Protein AF-A0A501QGC0-F1 (afdb_monomer_lite)

Structure (mmCIF, N/CA/C/O backbone):
data_AF-A0A501QGC0-F1
#
_entry.id   AF-A0A501QGC0-F1
#
loop_
_atom_site.group_PDB
_atom_site.id
_atom_site.type_symbol
_atom_site.label_atom_id
_atom_site.label_alt_id
_atom_site.label_comp_id
_atom_site.label_asym_id
_atom_site.label_entity_id
_atom_site.label_seq_id
_atom_site.pdbx_PDB_ins_code
_atom_site.Cartn_x
_atom_site.Cartn_y
_atom_site.Cartn_z
_atom_site.occupancy
_atom_site.B_iso_or_equiv
_atom_site.auth_seq_id
_atom_site.auth_comp_id
_atom_site.auth_asym_id
_atom_site.auth_atom_id
_atom_site.pdbx_PDB_model_num
ATOM 1 N N . MET A 1 1 ? 21.227 -12.828 -1.242 1.00 41.81 1 MET A N 1
ATOM 2 C CA . MET A 1 1 ? 20.698 -12.824 -2.624 1.00 41.81 1 MET A CA 1
ATOM 3 C C . MET A 1 1 ? 21.051 -14.169 -3.240 1.00 41.81 1 MET A C 1
ATOM 5 O O . MET A 1 1 ? 22.237 -14.466 -3.325 1.00 41.81 1 MET A O 1
ATOM 9 N N . GLN A 1 2 ? 20.078 -15.034 -3.543 1.00 45.16 2 GLN A N 1
ATOM 10 C CA . GLN A 1 2 ? 20.404 -16.271 -4.263 1.00 45.16 2 GLN A CA 1
ATOM 11 C C . GLN A 1 2 ? 20.780 -15.918 -5.710 1.00 45.16 2 GLN A C 1
ATOM 13 O O . GLN A 1 2 ? 20.139 -15.038 -6.289 1.00 45.16 2 GLN A O 1
ATOM 18 N N . PRO A 1 3 ? 21.817 -16.545 -6.289 1.00 53.41 3 PRO A N 1
ATOM 19 C CA . PRO A 1 3 ? 22.204 -16.273 -7.664 1.00 53.41 3 PRO A CA 1
ATOM 20 C C . PRO A 1 3 ? 21.052 -16.653 -8.600 1.00 53.41 3 PRO A C 1
ATOM 22 O O . PRO A 1 3 ? 20.523 -17.761 -8.538 1.00 53.41 3 PRO A O 1
ATOM 25 N N . THR A 1 4 ? 20.659 -15.724 -9.471 1.00 60.75 4 THR A N 1
ATOM 26 C CA . THR A 1 4 ? 19.736 -15.993 -10.578 1.00 60.75 4 THR A CA 1
ATOM 27 C C . THR A 1 4 ? 20.251 -17.181 -11.384 1.00 60.75 4 THR A C 1
ATOM 29 O O . THR A 1 4 ? 21.400 -17.170 -11.832 1.00 60.75 4 THR A O 1
ATOM 32 N N . ASN A 1 5 ? 19.415 -18.205 -11.571 1.00 68.25 5 ASN A N 1
ATOM 33 C CA . ASN A 1 5 ? 19.764 -19.354 -12.400 1.00 68.25 5 ASN A CA 1
ATOM 34 C C . ASN A 1 5 ? 20.101 -18.867 -13.818 1.00 68.25 5 ASN A C 1
ATOM 36 O O . ASN A 1 5 ? 19.248 -18.316 -14.513 1.00 68.25 5 ASN A O 1
ATOM 40 N N . ARG A 1 6 ? 21.361 -19.036 -14.235 1.00 70.62 6 ARG A N 1
ATOM 41 C CA . ARG A 1 6 ? 21.845 -18.587 -15.544 1.00 70.62 6 ARG A CA 1
ATOM 42 C C . ARG A 1 6 ? 21.147 -19.416 -16.624 1.00 70.62 6 ARG A C 1
ATOM 44 O O . ARG A 1 6 ? 21.376 -20.615 -16.705 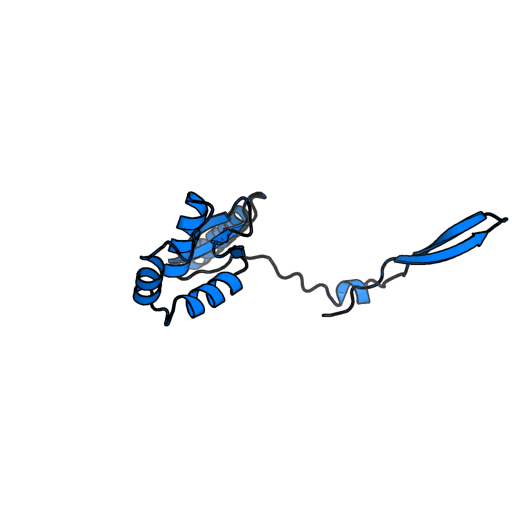1.00 70.62 6 ARG A O 1
ATOM 51 N N . PHE A 1 7 ? 20.275 -18.780 -17.401 1.00 80.12 7 PHE A N 1
ATOM 52 C CA . PHE A 1 7 ? 19.505 -19.417 -18.477 1.00 80.12 7 PHE A CA 1
ATOM 53 C C . PHE A 1 7 ? 20.270 -19.411 -19.809 1.00 80.12 7 PHE A C 1
ATOM 55 O O . PHE A 1 7 ? 20.288 -20.399 -20.544 1.00 80.12 7 PHE A O 1
ATOM 62 N N . LEU A 1 8 ? 20.961 -18.304 -20.085 1.00 86.31 8 LEU A N 1
ATOM 63 C CA . LEU A 1 8 ? 21.742 -18.081 -21.296 1.00 86.31 8 LEU A CA 1
ATOM 64 C C . LEU A 1 8 ? 23.157 -17.626 -20.927 1.00 86.31 8 LEU A C 1
ATOM 66 O O . LEU A 1 8 ? 23.348 -16.794 -20.038 1.00 86.31 8 LEU A O 1
ATOM 70 N N . ASP A 1 9 ? 24.148 -18.176 -21.622 1.00 87.25 9 ASP A N 1
ATOM 71 C CA . ASP A 1 9 ? 25.518 -17.664 -21.646 1.00 87.25 9 ASP A CA 1
ATOM 72 C C . ASP A 1 9 ? 25.877 -17.239 -23.070 1.00 87.25 9 ASP A C 1
ATOM 74 O O . ASP A 1 9 ? 25.509 -17.915 -24.031 1.00 87.25 9 ASP A O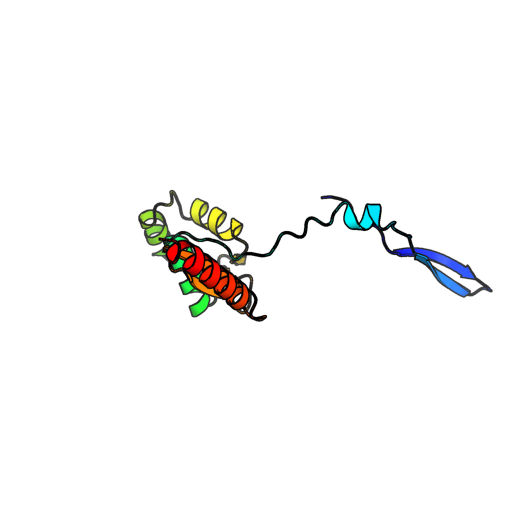 1
ATOM 78 N N . CYS A 1 10 ? 26.615 -16.143 -23.212 1.00 89.88 10 CYS A N 1
ATOM 79 C CA . CYS A 1 10 ? 27.140 -15.698 -24.492 1.00 89.88 10 CYS A CA 1
ATOM 80 C C . CYS A 1 10 ? 28.664 -15.611 -24.430 1.00 89.88 10 CYS A C 1
ATOM 82 O O . CYS A 1 10 ? 29.250 -15.140 -23.455 1.00 89.88 10 CYS A O 1
ATOM 84 N N . ARG A 1 11 ? 29.323 -16.082 -25.488 1.00 91.19 11 ARG A N 1
ATOM 85 C CA . ARG A 1 11 ? 30.773 -15.936 -25.650 1.00 91.19 11 ARG A CA 1
ATOM 86 C C . ARG A 1 11 ? 31.086 -15.482 -27.058 1.00 91.19 11 ARG A C 1
ATOM 88 O O . ARG A 1 11 ? 30.393 -15.860 -28.000 1.00 91.19 11 ARG A O 1
ATOM 95 N N . VAL A 1 12 ? 32.142 -14.692 -27.190 1.00 93.81 12 VAL A N 1
ATOM 96 C CA . VAL A 1 12 ? 32.665 -14.314 -28.501 1.00 93.81 12 VAL A CA 1
ATOM 97 C C . VAL A 1 12 ? 33.155 -15.580 -29.203 1.00 93.81 12 VAL A C 1
ATOM 99 O O . VAL A 1 12 ? 33.910 -16.359 -28.619 1.00 93.81 12 VAL A O 1
ATOM 102 N N . GLN A 1 13 ? 32.716 -15.790 -30.440 1.00 94.50 13 GLN A N 1
ATOM 103 C CA . GLN A 1 13 ? 33.158 -16.892 -31.289 1.00 94.50 13 GLN A CA 1
ATOM 104 C C . GLN A 1 13 ? 33.396 -16.374 -32.705 1.00 94.50 13 GLN A C 1
ATOM 106 O O . GLN A 1 13 ? 32.630 -15.555 -33.205 1.00 94.50 13 GLN A O 1
ATOM 111 N N . THR A 1 14 ? 34.445 -16.873 -33.349 1.00 93.81 14 THR A N 1
ATOM 112 C CA . THR A 1 14 ? 34.660 -16.693 -34.785 1.00 93.81 14 THR A CA 1
ATOM 113 C C . THR A 1 14 ? 34.287 -17.991 -35.497 1.00 93.81 14 THR A C 1
ATOM 115 O O . THR A 1 14 ? 34.741 -19.058 -35.079 1.00 93.81 14 THR A O 1
ATOM 118 N N . LEU A 1 15 ? 33.453 -17.902 -36.531 1.00 87.81 15 LEU A N 1
ATOM 119 C CA . LEU A 1 15 ? 33.069 -19.007 -37.411 1.00 87.81 15 LEU A CA 1
ATOM 120 C C . LEU A 1 15 ? 33.162 -18.502 -38.853 1.00 87.81 15 LEU A C 1
ATOM 122 O O . LEU A 1 15 ? 32.604 -17.451 -39.148 1.00 87.81 15 LEU A O 1
ATOM 126 N N . ASP A 1 16 ? 33.888 -19.215 -39.714 1.00 88.88 16 ASP A N 1
ATOM 127 C CA . ASP A 1 16 ? 34.068 -18.863 -41.133 1.00 88.88 16 ASP A CA 1
ATOM 128 C C . ASP A 1 16 ? 34.492 -17.396 -41.348 1.00 88.88 16 ASP A C 1
ATOM 130 O O . ASP A 1 16 ? 33.874 -16.650 -42.098 1.00 88.88 16 ASP A O 1
ATOM 134 N N . GLU A 1 17 ? 35.524 -16.961 -40.611 1.00 90.69 17 GLU A N 1
ATOM 135 C CA . GLU A 1 17 ? 36.053 -15.579 -40.585 1.00 90.69 17 GLU A CA 1
ATOM 136 C C . GLU A 1 17 ? 35.088 -14.501 -40.047 1.00 90.69 17 GLU A C 1
ATOM 138 O O . GLU A 1 17 ? 35.491 -13.358 -39.816 1.00 90.69 17 GLU A O 1
ATOM 143 N N . LEU A 1 18 ? 33.843 -14.858 -39.727 1.00 86.62 18 LEU A N 1
ATOM 144 C CA . LEU A 1 18 ? 32.860 -13.965 -39.127 1.00 86.62 18 LEU A CA 1
ATOM 145 C C . LEU A 1 18 ? 32.944 -14.023 -37.601 1.00 86.62 18 LEU A C 1
ATOM 147 O O . LEU A 1 18 ? 32.796 -15.075 -36.975 1.00 86.62 18 LEU A O 1
ATOM 151 N N . LYS A 1 19 ? 33.167 -12.865 -36.977 1.00 93.81 19 LYS A N 1
ATOM 152 C CA . LYS A 1 19 ? 33.184 -12.715 -35.518 1.00 93.81 19 LYS A CA 1
ATOM 153 C C . LYS A 1 19 ? 31.775 -12.418 -35.012 1.00 93.81 19 LYS A C 1
ATOM 155 O O . LYS A 1 19 ? 31.168 -11.428 -35.409 1.00 93.81 19 LYS A O 1
ATOM 160 N N . GLY A 1 20 ? 31.277 -13.242 -34.100 1.00 90.50 20 GLY A N 1
ATOM 161 C CA . GLY A 1 20 ? 29.932 -13.119 -33.552 1.00 90.50 20 GLY A CA 1
ATOM 162 C C . GLY A 1 20 ? 29.812 -13.633 -32.122 1.00 90.50 20 GLY A C 1
ATOM 163 O O . GLY A 1 20 ? 30.799 -13.801 -31.399 1.00 90.50 20 GLY A O 1
ATOM 164 N N . TRP A 1 21 ? 28.570 -13.869 -31.709 1.00 93.12 21 TRP A N 1
ATOM 165 C CA . TRP A 1 21 ? 28.225 -14.378 -30.386 1.00 93.12 21 TRP A CA 1
ATOM 166 C C . TRP A 1 21 ? 27.727 -15.813 -30.491 1.00 93.12 21 TRP A C 1
ATOM 168 O O . TRP A 1 21 ? 26.757 -16.094 -31.192 1.00 93.12 21 TRP A O 1
ATOM 178 N N . LYS A 1 22 ? 28.352 -16.719 -29.739 1.00 91.25 22 LYS A N 1
ATOM 179 C CA . LYS A 1 22 ? 27.803 -18.046 -29.481 1.00 91.25 22 LYS A CA 1
ATOM 180 C C . LYS A 1 22 ? 26.897 -17.978 -28.265 1.00 91.25 22 LYS A C 1
ATOM 182 O O . LYS A 1 22 ? 27.379 -17.736 -27.156 1.00 91.25 22 LYS A O 1
ATOM 187 N N . TYR A 1 23 ? 25.615 -18.243 -28.469 1.00 89.75 23 TYR A N 1
ATOM 188 C CA . TYR A 1 23 ? 24.657 -18.421 -27.385 1.00 89.75 23 TYR A CA 1
ATOM 189 C C . TYR A 1 23 ? 24.669 -19.878 -26.926 1.00 89.75 23 TYR A C 1
ATOM 191 O O . TYR A 1 23 ? 24.526 -20.796 -27.732 1.00 89.75 23 TYR A O 1
ATOM 199 N N . ASN A 1 24 ? 24.843 -20.095 -25.627 1.00 87.38 24 ASN A N 1
ATOM 200 C CA . ASN A 1 24 ? 24.739 -21.403 -24.998 1.00 87.38 24 ASN A CA 1
ATOM 201 C C . ASN A 1 24 ? 23.510 -21.400 -24.088 1.00 87.38 24 ASN A C 1
ATOM 203 O O . ASN A 1 24 ? 23.404 -20.575 -23.178 1.00 87.38 24 ASN A O 1
ATOM 207 N N . HIS A 1 25 ? 22.594 -22.332 -24.334 1.00 87.69 25 HIS A N 1
ATOM 208 C CA . HIS A 1 25 ? 21.457 -22.583 -23.458 1.00 87.69 25 HIS A CA 1
ATOM 209 C C . HIS A 1 25 ? 21.891 -23.493 -22.305 1.00 87.69 25 HIS A C 1
ATOM 211 O O . HIS A 1 25 ? 22.461 -24.565 -22.530 1.00 87.69 25 HIS A O 1
ATOM 217 N N . ILE A 1 26 ? 21.620 -23.073 -21.072 1.00 85.38 26 ILE A N 1
ATOM 218 C CA . ILE A 1 26 ? 21.906 -23.870 -19.880 1.00 85.38 26 ILE A CA 1
ATOM 219 C C . ILE A 1 26 ? 20.628 -24.619 -19.511 1.00 85.38 26 ILE A C 1
ATOM 221 O O . ILE A 1 26 ? 19.665 -24.035 -19.020 1.00 85.38 26 ILE A O 1
ATOM 225 N N . VAL A 1 27 ? 20.626 -25.933 -19.745 1.00 83.06 27 VAL A N 1
ATOM 226 C CA . VAL A 1 27 ? 19.487 -26.791 -19.405 1.00 83.06 27 VAL A CA 1
ATOM 227 C C . VAL A 1 27 ? 19.378 -26.913 -17.885 1.00 83.06 27 VAL A C 1
ATOM 229 O O . VAL A 1 27 ? 20.282 -27.418 -17.215 1.00 83.06 27 VAL A O 1
ATOM 232 N N . ILE A 1 28 ? 18.250 -26.469 -17.339 1.00 81.25 28 ILE A N 1
ATOM 233 C CA . ILE A 1 28 ? 17.889 -26.640 -15.931 1.00 81.25 28 ILE A CA 1
ATOM 234 C C . ILE A 1 28 ? 16.895 -27.798 -15.852 1.00 81.25 28 ILE A C 1
ATOM 236 O O . ILE A 1 28 ? 15.932 -27.841 -16.609 1.00 81.25 28 ILE A O 1
ATOM 240 N N . SER A 1 29 ? 17.121 -28.749 -14.945 1.00 82.44 29 SER A N 1
ATOM 241 C CA . SER A 1 29 ? 16.184 -29.855 -14.739 1.00 82.44 29 SER A CA 1
ATOM 242 C C . SER A 1 29 ? 14.914 -29.391 -14.025 1.00 82.44 29 SER A C 1
ATOM 244 O O . SER A 1 29 ? 14.979 -28.522 -13.154 1.00 82.44 29 SER A O 1
ATOM 246 N N . ASP A 1 30 ? 13.780 -30.044 -14.289 1.00 77.50 30 ASP A N 1
ATOM 247 C CA . ASP A 1 30 ? 12.498 -29.766 -13.617 1.00 77.50 30 ASP A CA 1
ATOM 248 C C . ASP A 1 30 ? 12.614 -29.748 -12.089 1.00 77.50 30 ASP A C 1
ATOM 250 O O . ASP A 1 30 ? 12.013 -28.912 -11.417 1.00 77.50 30 ASP A O 1
ATOM 254 N N . LYS A 1 31 ? 13.433 -30.647 -11.527 1.00 77.44 31 LYS A N 1
ATOM 255 C CA . LYS A 1 31 ? 13.700 -30.703 -10.086 1.00 77.44 31 LYS A CA 1
ATOM 256 C C . LYS A 1 31 ? 14.358 -29.415 -9.577 1.00 77.44 31 LYS A C 1
ATOM 258 O O . LYS A 1 31 ? 13.965 -28.927 -8.525 1.00 77.44 31 LYS A O 1
ATOM 263 N N . LYS A 1 32 ? 15.336 -28.859 -10.304 1.00 75.94 32 LYS A N 1
ATOM 264 C CA . LYS A 1 32 ? 15.992 -27.585 -9.951 1.00 75.94 32 LYS A CA 1
ATOM 265 C C . LYS A 1 32 ? 15.092 -26.380 -10.215 1.00 75.94 32 LYS A C 1
ATOM 267 O O . LYS A 1 32 ? 15.143 -25.426 -9.449 1.00 75.94 32 LYS A O 1
ATOM 272 N N . LEU A 1 33 ? 14.267 -26.438 -11.261 1.00 73.62 33 LEU A N 1
ATOM 273 C CA . LEU A 1 33 ? 13.298 -25.391 -11.576 1.00 73.62 33 LEU A CA 1
ATOM 274 C C . LEU A 1 33 ? 12.270 -25.238 -10.443 1.00 73.62 33 LEU A C 1
ATOM 276 O O . LEU A 1 33 ? 12.007 -24.124 -10.005 1.00 73.62 33 LEU A O 1
ATOM 280 N N . LYS A 1 34 ? 11.764 -26.366 -9.927 1.00 73.88 34 LYS A N 1
ATOM 281 C CA . LYS A 1 34 ? 10.780 -26.424 -8.833 1.00 73.88 34 LYS A CA 1
ATOM 282 C C . LYS A 1 34 ? 11.373 -26.185 -7.442 1.00 73.88 34 LYS A C 1
ATOM 284 O O . LYS A 1 34 ? 10.642 -25.797 -6.539 1.00 73.88 34 LYS A O 1
ATOM 289 N N . ALA A 1 35 ? 12.676 -26.413 -7.253 1.00 71.81 35 ALA A N 1
ATOM 290 C CA . ALA A 1 35 ? 13.327 -26.319 -5.942 1.00 71.81 35 ALA A CA 1
ATOM 291 C C . ALA A 1 35 ? 13.298 -24.907 -5.324 1.00 71.81 35 ALA A C 1
ATOM 293 O O . ALA A 1 35 ? 13.442 -24.793 -4.114 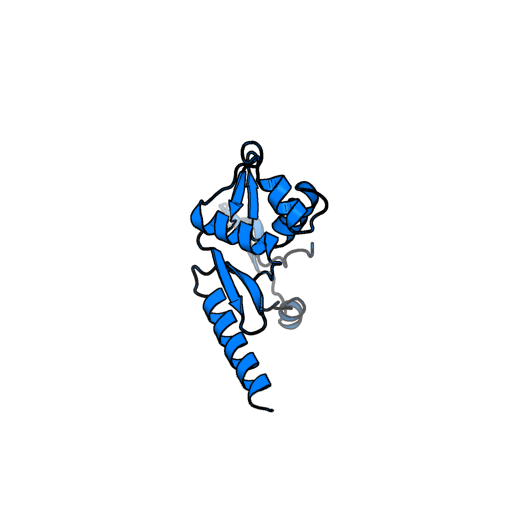1.00 71.81 35 ALA A O 1
ATOM 294 N N . ASN A 1 36 ? 13.088 -23.862 -6.135 1.00 59.19 36 ASN A N 1
ATOM 295 C CA . ASN A 1 36 ? 13.077 -22.460 -5.699 1.00 59.19 36 ASN A CA 1
ATOM 296 C C . ASN A 1 36 ? 11.747 -21.742 -6.003 1.00 59.19 36 ASN A C 1
ATOM 298 O O . ASN A 1 36 ? 11.712 -20.516 -6.078 1.00 59.19 36 ASN A O 1
ATOM 302 N N . THR A 1 37 ? 10.654 -22.479 -6.218 1.00 58.66 37 THR A N 1
ATOM 303 C CA . THR A 1 37 ? 9.343 -21.895 -6.544 1.00 58.66 37 THR A CA 1
ATOM 304 C C . THR A 1 37 ? 8.438 -21.829 -5.317 1.00 58.66 37 THR A C 1
ATOM 306 O O . THR A 1 37 ? 7.306 -22.309 -5.347 1.00 58.66 37 THR A O 1
ATOM 309 N N . GLU A 1 38 ? 8.901 -21.223 -4.223 1.00 59.69 38 GLU A N 1
ATOM 310 C CA . GLU A 1 38 ? 7.945 -20.702 -3.242 1.00 59.69 38 GLU A CA 1
ATOM 311 C C . GLU A 1 38 ? 7.262 -19.492 -3.881 1.00 59.69 38 GLU A C 1
ATOM 313 O O . GLU A 1 38 ? 7.723 -18.354 -3.806 1.00 59.69 38 GLU A O 1
ATOM 318 N N . SER A 1 39 ? 6.183 -19.764 -4.615 1.00 61.78 39 SER A N 1
ATOM 319 C CA . SER A 1 39 ? 5.270 -18.729 -5.074 1.00 61.78 39 SER A CA 1
ATOM 320 C C . SER A 1 39 ? 4.578 -18.173 -3.840 1.00 61.78 39 SER A C 1
ATOM 322 O O . SER A 1 39 ? 3.585 -18.730 -3.377 1.00 61.78 39 SER A O 1
ATOM 324 N N . LEU A 1 40 ? 5.121 -17.094 -3.281 1.00 69.00 40 LEU A N 1
ATOM 325 C CA . LEU A 1 40 ? 4.397 -16.308 -2.296 1.00 69.00 40 LEU A CA 1
ATOM 326 C C . LEU A 1 40 ? 3.174 -15.712 -2.989 1.00 69.00 40 LEU A C 1
ATOM 328 O O . LEU A 1 40 ? 3.293 -14.859 -3.874 1.00 69.00 40 LEU A O 1
ATOM 332 N N . ASP A 1 41 ? 1.997 -16.189 -2.593 1.00 82.00 41 ASP A N 1
ATOM 333 C CA . ASP A 1 41 ? 0.744 -15.576 -2.999 1.00 82.00 41 ASP A CA 1
ATOM 334 C C . ASP A 1 41 ? 0.757 -14.114 -2.564 1.00 82.00 41 ASP A C 1
ATOM 336 O O . ASP A 1 41 ? 0.993 -13.770 -1.404 1.00 82.00 41 ASP A O 1
ATOM 340 N N . TRP A 1 42 ? 0.529 -13.234 -3.529 1.00 91.00 42 TRP A N 1
ATOM 341 C CA . TRP A 1 42 ? 0.502 -11.810 -3.253 1.00 91.00 42 TRP A CA 1
ATOM 342 C C . TRP A 1 42 ? -0.690 -11.439 -2.387 1.00 91.00 42 TRP A C 1
ATOM 344 O O . TRP A 1 42 ? -1.799 -11.956 -2.545 1.00 91.00 42 TRP A O 1
ATOM 354 N N . GLN A 1 43 ? -0.443 -10.468 -1.523 1.00 94.38 43 GLN A N 1
ATOM 355 C CA . GLN A 1 43 ? -1.388 -9.911 -0.578 1.00 94.38 43 GLN A CA 1
ATOM 356 C C . GLN A 1 43 ? -1.087 -8.414 -0.409 1.00 94.38 43 GLN A C 1
ATOM 358 O O . GLN A 1 43 ? 0.071 -8.011 -0.557 1.00 94.38 43 GLN A O 1
ATOM 363 N N . PRO A 1 44 ? -2.111 -7.582 -0.157 1.00 96.44 44 PRO A N 1
ATOM 364 C CA . PRO A 1 44 ? -1.920 -6.162 0.100 1.00 96.44 44 PRO A CA 1
ATOM 365 C C . PRO A 1 44 ? -1.207 -5.937 1.434 1.00 96.44 44 PRO A C 1
ATOM 367 O O . PRO A 1 44 ? -1.185 -6.814 2.300 1.00 96.44 44 PRO A O 1
ATOM 370 N N . ALA A 1 45 ? -0.674 -4.733 1.625 1.00 96.94 45 ALA A N 1
ATOM 371 C CA . ALA A 1 45 ? -0.155 -4.343 2.925 1.00 96.94 45 ALA A CA 1
ATOM 372 C C . ALA A 1 45 ? -1.319 -4.180 3.911 1.00 96.94 45 ALA A C 1
ATOM 374 O O . ALA A 1 45 ? -2.334 -3.552 3.592 1.00 96.94 45 ALA A O 1
ATOM 375 N N . ILE A 1 46 ? -1.159 -4.743 5.108 1.00 97.25 46 ILE A N 1
ATOM 376 C CA . ILE A 1 46 ? -2.048 -4.495 6.243 1.00 97.25 46 ILE A CA 1
ATOM 377 C C . ILE A 1 46 ? -1.493 -3.288 6.985 1.00 97.25 46 ILE A C 1
ATOM 379 O O . ILE A 1 46 ? -0.313 -3.265 7.329 1.00 97.25 46 ILE A O 1
ATOM 383 N N . LEU A 1 47 ? -2.347 -2.299 7.210 1.00 98.00 47 LEU A N 1
ATOM 384 C CA . LEU A 1 47 ? -1.977 -1.023 7.799 1.00 98.00 47 LEU A CA 1
ATOM 385 C C . LEU A 1 47 ? -2.636 -0.859 9.164 1.00 98.00 47 LEU A C 1
ATOM 387 O O . LEU A 1 47 ? -3.715 -1.400 9.422 1.00 98.00 47 LEU A O 1
ATOM 391 N N . ASP A 1 48 ? -2.017 -0.063 10.026 1.00 97.38 48 ASP A N 1
ATOM 392 C CA . ASP A 1 48 ? -2.755 0.537 11.133 1.00 97.38 48 ASP A CA 1
ATOM 393 C C . ASP A 1 48 ? -3.553 1.768 10.667 1.00 97.38 48 ASP A C 1
ATOM 395 O O . ASP A 1 48 ? -3.515 2.183 9.505 1.00 97.38 48 ASP A O 1
ATOM 399 N N . LYS A 1 49 ? -4.307 2.361 11.594 1.00 97.06 49 LYS A N 1
ATOM 400 C CA . LYS A 1 49 ? -5.180 3.503 11.315 1.00 97.06 49 LYS A CA 1
ATOM 401 C C . LYS A 1 49 ? -4.406 4.749 10.858 1.00 97.06 49 LYS A C 1
ATOM 403 O O . LYS A 1 49 ? -4.878 5.456 9.967 1.00 97.06 49 LYS A O 1
ATOM 408 N N . THR A 1 50 ? -3.248 5.015 11.457 1.00 97.12 50 THR A N 1
ATOM 409 C CA . THR A 1 50 ? -2.412 6.192 11.178 1.00 97.12 50 THR A CA 1
ATOM 410 C C . THR A 1 50 ? -1.779 6.062 9.796 1.00 97.12 50 THR A C 1
ATOM 412 O O . THR A 1 50 ? -1.902 6.963 8.967 1.00 97.12 50 THR A O 1
ATOM 415 N N . GLN A 1 51 ? -1.202 4.897 9.496 1.00 97.69 51 GLN A N 1
ATOM 416 C CA . GLN A 1 51 ? -0.678 4.564 8.172 1.00 97.69 51 GLN A CA 1
ATOM 417 C C . GLN A 1 51 ? -1.774 4.635 7.109 1.00 97.69 51 GLN A C 1
ATOM 419 O O . GLN A 1 51 ? -1.589 5.278 6.078 1.00 97.69 51 GLN A O 1
ATOM 424 N N . PHE A 1 52 ? -2.937 4.029 7.366 1.00 98.12 52 PHE A N 1
ATOM 425 C CA . PHE A 1 52 ? -4.059 4.041 6.429 1.00 98.12 52 PHE A CA 1
ATOM 426 C C . PHE A 1 52 ? -4.509 5.464 6.091 1.00 98.12 52 PHE A C 1
ATOM 428 O O . PHE A 1 52 ? -4.703 5.776 4.917 1.00 98.12 52 PHE A O 1
ATOM 435 N N . ALA A 1 53 ? -4.624 6.343 7.090 1.00 96.88 53 ALA A N 1
ATOM 436 C CA . ALA A 1 53 ? -4.990 7.741 6.875 1.00 96.88 53 ALA A CA 1
ATOM 437 C C . ALA A 1 53 ? -3.974 8.481 5.987 1.00 96.88 53 ALA A C 1
ATOM 439 O O . ALA A 1 53 ? -4.373 9.193 5.063 1.00 96.88 53 ALA A O 1
ATOM 440 N N . ILE A 1 54 ? -2.672 8.272 6.212 1.00 96.69 54 ILE A N 1
ATOM 441 C CA . ILE A 1 54 ? -1.618 8.874 5.384 1.00 96.69 54 ILE A CA 1
ATOM 442 C C . ILE A 1 54 ? -1.638 8.320 3.955 1.00 96.69 54 ILE A C 1
ATOM 444 O O . ILE A 1 54 ? -1.555 9.099 3.007 1.00 96.69 54 ILE A O 1
ATOM 448 N N . ILE A 1 55 ? -1.823 7.009 3.764 1.00 97.50 55 ILE A N 1
ATOM 449 C CA . ILE A 1 55 ? -1.916 6.428 2.414 1.00 97.50 55 ILE A CA 1
ATOM 450 C C . ILE A 1 55 ? -3.161 6.936 1.682 1.00 97.50 55 ILE A C 1
ATOM 452 O O . ILE A 1 55 ? -3.056 7.295 0.511 1.00 97.50 55 ILE A O 1
ATOM 456 N N . VAL A 1 56 ? -4.319 7.034 2.348 1.00 96.56 56 VAL A N 1
ATOM 457 C CA . VAL A 1 56 ? -5.515 7.669 1.761 1.00 96.56 56 VAL A CA 1
ATOM 458 C C . VAL A 1 56 ? -5.185 9.094 1.323 1.00 96.56 56 VAL A C 1
ATOM 460 O O . VAL A 1 56 ? -5.507 9.480 0.200 1.00 96.56 56 VAL A O 1
ATOM 463 N N . LYS A 1 57 ? -4.470 9.852 2.162 1.00 95.06 57 LYS A N 1
ATOM 464 C CA . LYS A 1 57 ? -4.089 11.222 1.830 1.00 95.06 57 LYS A CA 1
ATOM 465 C C . LYS A 1 57 ? -3.170 11.307 0.614 1.00 95.06 57 LYS A C 1
ATOM 467 O O . LYS A 1 57 ? -3.349 12.190 -0.223 1.00 95.06 57 LYS A O 1
ATOM 472 N N . LEU A 1 58 ? -2.223 10.383 0.501 1.00 95.50 58 LEU A N 1
ATOM 473 C CA . LEU A 1 58 ? -1.337 10.269 -0.654 1.00 95.50 58 LEU A CA 1
ATOM 474 C C . LEU A 1 58 ? -2.084 9.832 -1.918 1.00 95.50 58 LEU A C 1
ATOM 476 O O . LEU A 1 58 ? -1.777 10.333 -2.991 1.00 95.50 58 LEU A O 1
ATOM 480 N N . CYS A 1 59 ? -3.097 8.970 -1.809 1.00 94.62 59 CYS A N 1
ATOM 481 C CA . CYS A 1 59 ? -3.936 8.604 -2.955 1.00 94.62 59 CYS A CA 1
ATOM 482 C C . CYS A 1 59 ? -4.703 9.814 -3.518 1.00 94.62 59 CYS A C 1
ATOM 484 O O . CYS A 1 59 ? -4.958 9.869 -4.716 1.00 94.62 59 CYS A O 1
ATOM 486 N N . GLU A 1 60 ? -5.064 10.784 -2.669 1.00 92.25 60 GLU A N 1
ATOM 487 C CA . GLU A 1 60 ? -5.737 12.022 -3.086 1.00 92.25 60 GLU A CA 1
ATOM 488 C C . GLU A 1 60 ? -4.770 13.084 -3.625 1.00 92.25 60 GLU A C 1
ATOM 490 O O . GLU A 1 60 ? -5.061 13.735 -4.626 1.00 92.25 60 GLU A O 1
ATOM 495 N N . LYS A 1 61 ? -3.653 13.317 -2.921 1.00 88.69 61 LYS A N 1
ATOM 496 C CA . LYS A 1 61 ? -2.734 14.438 -3.187 1.00 88.69 61 LYS A CA 1
ATOM 497 C C . LYS A 1 61 ? -1.523 14.071 -4.048 1.00 88.69 61 LYS A C 1
ATOM 499 O O . LYS A 1 61 ? -0.845 14.970 -4.533 1.00 88.69 61 LYS A O 1
ATOM 504 N N . GLY A 1 62 ? -1.216 12.786 -4.197 1.00 87.69 62 GLY A N 1
ATOM 505 C CA . GLY A 1 62 ? -0.018 12.267 -4.864 1.00 87.69 62 GLY A CA 1
ATOM 506 C C . GLY A 1 62 ? 1.242 12.296 -3.992 1.00 87.69 62 GLY A C 1
ATOM 507 O O . GLY A 1 62 ? 2.004 11.330 -3.987 1.00 87.69 62 GLY A O 1
ATOM 508 N N . GLU A 1 63 ? 1.447 13.367 -3.222 1.00 93.12 63 GLU A N 1
ATOM 509 C CA . GLU A 1 63 ? 2.643 13.549 -2.395 1.00 93.12 63 GLU A CA 1
ATOM 510 C C . GLU A 1 63 ? 2.380 14.344 -1.107 1.00 93.12 63 GLU A C 1
ATOM 512 O O . GLU A 1 63 ? 1.430 15.127 -1.007 1.00 93.12 63 GLU A O 1
ATOM 517 N N . ILE A 1 64 ? 3.244 14.141 -0.111 1.00 94.00 64 ILE A N 1
ATOM 518 C CA . ILE A 1 64 ? 3.302 14.925 1.130 1.00 94.00 64 ILE A CA 1
ATOM 519 C C . ILE A 1 64 ? 4.736 15.420 1.303 1.00 94.00 64 ILE A C 1
ATOM 521 O O . ILE A 1 64 ? 5.672 14.625 1.307 1.00 94.00 64 ILE A O 1
ATOM 525 N N . ASN A 1 65 ? 4.922 16.730 1.451 1.00 93.19 65 ASN A N 1
ATOM 526 C CA . ASN A 1 65 ? 6.233 17.312 1.716 1.00 93.19 65 ASN A CA 1
ATOM 527 C C . ASN A 1 65 ? 6.520 17.271 3.228 1.00 93.19 65 ASN A C 1
ATOM 529 O O . ASN A 1 65 ? 5.780 17.852 4.020 1.00 93.19 65 ASN A O 1
ATOM 533 N N . LEU A 1 66 ? 7.601 16.589 3.606 1.00 90.88 66 LEU A N 1
ATOM 534 C CA . LEU A 1 66 ? 7.958 16.307 4.999 1.00 90.88 66 LEU A CA 1
ATOM 535 C C . LEU A 1 66 ? 8.519 17.524 5.753 1.00 90.88 66 LEU A C 1
ATOM 537 O O . LEU A 1 66 ? 8.538 17.517 6.976 1.00 90.88 66 LEU A O 1
ATOM 541 N N . GLU A 1 67 ? 8.975 18.559 5.046 1.00 89.06 67 GLU A N 1
ATOM 542 C CA . GLU A 1 67 ? 9.536 19.779 5.644 1.00 89.06 67 GLU A CA 1
ATOM 543 C C . GLU A 1 67 ? 8.453 20.832 5.920 1.00 89.06 67 GLU A C 1
ATOM 545 O O . GLU A 1 67 ? 8.481 21.547 6.922 1.00 89.06 67 GLU A O 1
ATOM 550 N N . THR A 1 68 ? 7.479 20.938 5.017 1.00 88.81 68 THR A N 1
ATOM 551 C CA . THR A 1 68 ? 6.452 21.991 5.060 1.00 88.81 68 THR A CA 1
ATOM 552 C C . THR A 1 68 ? 5.182 21.578 5.801 1.00 88.81 68 THR A C 1
ATOM 554 O O . THR A 1 68 ? 4.447 22.454 6.269 1.00 88.81 68 THR A O 1
ATOM 557 N N . ASP A 1 69 ? 4.909 20.276 5.946 1.00 87.50 69 ASP A N 1
ATOM 558 C CA . ASP A 1 69 ? 3.725 19.791 6.659 1.00 87.50 69 ASP A CA 1
ATOM 559 C C . ASP A 1 69 ? 3.939 19.785 8.180 1.00 87.50 69 ASP A C 1
ATOM 561 O O . ASP A 1 69 ? 4.313 18.789 8.799 1.00 87.50 69 ASP A O 1
ATOM 565 N N . LYS A 1 70 ? 3.651 20.934 8.795 1.00 84.88 70 LYS A N 1
ATOM 566 C CA . LYS A 1 70 ? 3.812 21.166 10.239 1.00 84.88 70 LYS A CA 1
ATOM 567 C C . LYS A 1 70 ? 2.897 20.313 11.123 1.00 84.88 70 LYS A C 1
ATOM 569 O O . LYS A 1 70 ? 3.132 20.240 12.325 1.00 84.88 70 LYS A O 1
ATOM 574 N N . ASN A 1 71 ? 1.847 19.709 10.564 1.00 90.56 71 ASN A N 1
ATOM 575 C CA . ASN A 1 71 ? 0.883 18.921 11.336 1.00 90.56 71 ASN A CA 1
ATOM 576 C C . ASN A 1 71 ? 1.180 17.419 11.288 1.00 90.56 71 ASN A C 1
ATOM 578 O O . ASN A 1 71 ? 0.614 16.669 12.083 1.00 90.56 71 ASN A O 1
ATOM 582 N N . LEU A 1 72 ? 2.054 16.979 10.379 1.00 92.25 72 LEU A N 1
ATOM 583 C CA . LEU A 1 72 ? 2.342 15.565 10.162 1.00 92.25 72 LEU A CA 1
ATOM 584 C C . LEU A 1 72 ? 2.926 14.895 11.410 1.00 92.25 72 LEU A C 1
ATOM 586 O O . LEU A 1 72 ? 2.464 13.828 11.803 1.00 92.25 72 LEU A O 1
ATOM 590 N N . GLU A 1 73 ? 3.902 15.530 12.058 1.00 93.06 73 GLU A N 1
ATOM 591 C CA . GLU A 1 73 ? 4.542 14.977 13.255 1.00 93.06 73 GLU A CA 1
ATOM 592 C C . GLU A 1 73 ? 3.558 14.840 14.428 1.00 93.06 73 GLU A C 1
ATOM 594 O O . GLU A 1 73 ? 3.503 13.791 15.073 1.00 93.06 73 GLU A O 1
ATOM 599 N N . ASN A 1 74 ? 2.705 15.846 14.647 1.00 93.88 74 ASN A N 1
ATOM 600 C CA . ASN A 1 74 ? 1.661 15.790 15.674 1.00 93.88 74 ASN A CA 1
ATOM 601 C C . ASN A 1 74 ? 0.645 14.679 15.375 1.00 93.88 74 ASN A C 1
ATOM 603 O O . ASN A 1 74 ? 0.337 13.872 16.245 1.00 93.88 74 ASN A O 1
ATOM 607 N N . PHE A 1 75 ? 0.181 14.569 14.127 1.00 95.12 75 PHE A N 1
ATOM 608 C CA . PHE A 1 75 ? -0.753 13.514 13.724 1.00 95.12 75 PHE A CA 1
ATOM 609 C C . PHE A 1 75 ? -0.175 12.108 13.946 1.00 95.12 75 PHE A C 1
ATOM 611 O O . PHE A 1 75 ? -0.865 11.202 14.414 1.00 95.12 75 PHE A O 1
ATOM 618 N N . VAL A 1 76 ? 1.103 11.921 13.614 1.00 95.00 76 VAL A N 1
ATOM 619 C CA . VAL A 1 76 ? 1.804 10.642 13.763 1.00 95.00 76 VAL A CA 1
ATOM 620 C C . VAL A 1 76 ? 1.974 10.268 15.237 1.00 95.00 76 VAL A C 1
ATOM 622 O O . VAL A 1 76 ? 1.710 9.124 15.618 1.00 95.00 76 VAL A O 1
ATOM 625 N N . THR A 1 77 ? 2.371 11.228 16.071 1.00 94.00 77 THR A N 1
ATOM 626 C CA . THR A 1 77 ? 2.576 11.015 17.512 1.00 94.00 77 THR A CA 1
ATOM 627 C C . THR A 1 77 ? 1.260 10.778 18.259 1.00 94.00 77 THR A C 1
ATOM 629 O O . THR A 1 77 ? 1.170 9.828 19.037 1.00 94.00 77 THR A O 1
ATOM 632 N N . GLU A 1 78 ? 0.195 11.527 17.951 1.00 94.94 78 GLU A N 1
ATOM 633 C CA . GLU A 1 78 ? -1.176 11.245 18.425 1.00 94.94 78 GLU A CA 1
ATOM 634 C C . GLU A 1 78 ? -1.679 9.869 17.957 1.00 94.94 78 GLU A C 1
ATOM 636 O O . GLU A 1 78 ? -2.441 9.195 18.652 1.00 94.94 78 GLU A O 1
ATOM 641 N N . GLY A 1 79 ? -1.213 9.432 16.786 1.00 91.50 79 GLY A N 1
ATOM 642 C CA . GLY A 1 79 ? -1.458 8.117 16.206 1.00 91.50 79 GLY A CA 1
ATOM 643 C C . GLY A 1 79 ? -0.695 6.961 16.865 1.00 91.50 79 GLY A C 1
ATOM 644 O O . GLY A 1 79 ? -0.833 5.829 16.398 1.00 91.50 79 GLY A O 1
ATOM 645 N N . GLY A 1 80 ? 0.092 7.218 17.918 1.00 93.88 80 GLY A N 1
ATOM 646 C CA . GLY A 1 80 ? 0.768 6.199 18.730 1.00 93.88 80 GLY A CA 1
ATOM 647 C C . GLY A 1 80 ? 2.213 5.883 18.331 1.00 93.88 80 GLY A C 1
ATOM 648 O O . GLY A 1 80 ? 2.787 4.925 18.851 1.00 93.88 80 GLY A O 1
ATOM 649 N N . TYR A 1 81 ? 2.811 6.659 17.428 1.00 95.44 81 TYR A N 1
ATOM 650 C CA . TYR A 1 81 ? 4.211 6.503 17.026 1.00 95.44 81 TYR A CA 1
ATOM 651 C C . TYR A 1 81 ? 5.143 7.346 17.898 1.00 95.44 81 TYR A C 1
ATOM 653 O O . TYR A 1 81 ? 4.778 8.422 18.366 1.00 95.44 81 TYR A O 1
ATOM 661 N N . THR A 1 82 ? 6.376 6.877 18.101 1.00 94.06 82 THR A N 1
ATOM 662 C CA . THR A 1 82 ? 7.358 7.586 18.942 1.00 94.06 82 THR A CA 1
ATOM 663 C C . THR A 1 82 ? 7.902 8.846 18.270 1.00 94.06 82 THR A C 1
ATOM 665 O O . THR A 1 82 ? 8.230 9.814 18.950 1.00 94.06 82 THR A O 1
ATOM 668 N N . SER A 1 83 ? 8.018 8.838 16.943 1.00 94.06 83 SER A N 1
ATOM 669 C CA . SER A 1 83 ? 8.495 9.973 16.155 1.00 94.06 83 SER A CA 1
ATOM 670 C C . SER A 1 83 ? 8.054 9.847 14.697 1.00 94.06 83 SER A C 1
ATOM 672 O O . SER A 1 83 ? 7.659 8.769 14.241 1.00 94.06 83 SER A O 1
ATOM 674 N N . LEU A 1 84 ? 8.181 10.941 13.940 1.00 93.44 84 LEU A N 1
ATOM 675 C CA . LEU A 1 84 ? 7.966 10.922 12.492 1.00 93.44 84 LEU A CA 1
ATOM 676 C C . LEU A 1 84 ? 8.924 9.954 11.774 1.00 93.44 84 LEU A C 1
ATOM 678 O O . LEU A 1 84 ? 8.536 9.311 10.801 1.00 93.44 84 LEU A O 1
ATOM 682 N N . VAL A 1 85 ? 10.154 9.813 12.273 1.00 93.69 85 VAL A N 1
ATOM 683 C CA . VAL A 1 85 ? 11.163 8.910 11.698 1.00 93.69 85 VAL A CA 1
ATOM 684 C C . VAL A 1 85 ? 10.742 7.445 11.846 1.00 93.69 85 VAL A C 1
ATOM 686 O O . VAL A 1 85 ? 10.718 6.730 10.848 1.00 93.69 85 VAL A O 1
ATOM 689 N N . ASP A 1 86 ? 10.319 7.019 13.044 1.00 95.00 86 ASP A N 1
ATOM 690 C CA . ASP A 1 86 ? 9.822 5.648 13.288 1.00 95.00 86 ASP A CA 1
ATOM 691 C C . ASP A 1 86 ? 8.606 5.324 12.402 1.00 95.00 86 ASP A C 1
ATOM 693 O O . ASP A 1 86 ? 8.491 4.233 11.836 1.00 95.00 86 ASP A O 1
ATOM 697 N N . PHE A 1 87 ? 7.715 6.300 12.221 1.00 96.38 87 PHE A N 1
ATOM 698 C CA . PHE A 1 87 ? 6.575 6.164 11.319 1.00 96.38 87 PHE A CA 1
ATOM 699 C C . PHE A 1 87 ? 6.991 5.983 9.863 1.00 96.38 87 PHE A C 1
ATOM 701 O O . PHE A 1 87 ? 6.498 5.075 9.195 1.00 96.38 87 PHE A O 1
ATOM 708 N N . ILE A 1 88 ? 7.903 6.822 9.372 1.00 95.25 88 ILE A N 1
ATOM 709 C CA . ILE A 1 88 ? 8.408 6.756 7.999 1.00 95.25 88 ILE A CA 1
ATOM 710 C C . ILE A 1 88 ? 9.076 5.408 7.725 1.00 95.25 88 ILE A C 1
ATOM 712 O O . ILE A 1 88 ? 8.826 4.811 6.674 1.00 95.25 88 ILE A O 1
ATOM 716 N N . GLU A 1 89 ? 9.895 4.911 8.652 1.00 95.50 89 GLU A N 1
ATOM 717 C CA . GLU A 1 89 ? 10.561 3.614 8.510 1.00 95.50 89 GLU A CA 1
ATOM 718 C C . GLU A 1 89 ? 9.538 2.481 8.374 1.00 95.50 89 GLU A C 1
ATOM 720 O O . GLU A 1 89 ? 9.597 1.693 7.425 1.00 95.50 89 GLU A O 1
ATOM 725 N N . LYS A 1 90 ? 8.535 2.447 9.259 1.00 96.12 90 LYS A N 1
ATOM 726 C CA . LYS A 1 90 ? 7.460 1.444 9.2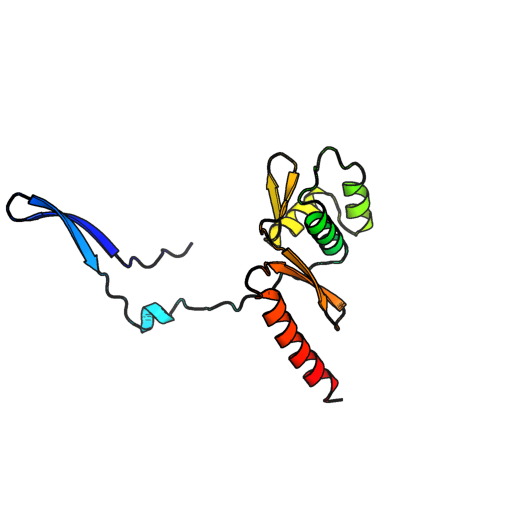18 1.00 96.12 90 LYS A CA 1
ATOM 727 C C . LYS A 1 90 ? 6.582 1.578 7.979 1.00 96.12 90 LYS A C 1
ATOM 729 O O . LYS A 1 90 ? 6.214 0.564 7.389 1.00 96.12 90 LYS A O 1
ATOM 734 N N . LEU A 1 91 ? 6.263 2.802 7.559 1.00 96.31 91 LEU A N 1
ATOM 735 C CA . LEU A 1 91 ? 5.455 3.043 6.366 1.00 96.31 91 LEU A CA 1
ATOM 736 C C . LEU A 1 91 ? 6.209 2.617 5.101 1.00 96.31 91 LEU A C 1
ATOM 738 O O . LEU A 1 91 ? 5.632 1.956 4.242 1.00 96.31 91 LEU A O 1
ATOM 742 N N . THR A 1 92 ? 7.504 2.910 5.006 1.00 95.56 92 THR A N 1
ATOM 743 C CA . THR A 1 92 ? 8.347 2.493 3.873 1.00 95.56 92 THR A CA 1
ATOM 744 C C . THR A 1 92 ? 8.515 0.973 3.835 1.00 95.56 92 THR A C 1
ATOM 746 O O . THR A 1 92 ? 8.473 0.375 2.760 1.00 95.56 92 THR A O 1
ATOM 749 N N . ALA A 1 93 ? 8.598 0.316 4.998 1.00 95.38 93 ALA A N 1
ATOM 750 C CA . ALA A 1 93 ? 8.657 -1.143 5.095 1.00 95.38 93 ALA A CA 1
ATOM 751 C C . ALA A 1 93 ? 7.409 -1.854 4.528 1.00 95.38 93 ALA A C 1
ATOM 753 O O . ALA A 1 93 ? 7.490 -3.029 4.172 1.00 95.38 93 ALA A O 1
ATOM 754 N N . THR A 1 94 ? 6.272 -1.157 4.381 1.00 94.31 94 THR A N 1
ATOM 755 C CA . THR A 1 94 ? 5.080 -1.707 3.703 1.00 94.31 94 THR A CA 1
ATOM 756 C C . THR A 1 94 ? 5.270 -1.882 2.193 1.00 94.31 94 THR A C 1
ATOM 758 O O . THR A 1 94 ? 4.491 -2.592 1.557 1.00 94.31 94 THR A O 1
ATOM 761 N N . GLY A 1 95 ? 6.272 -1.221 1.601 1.00 94.31 95 GLY A N 1
ATOM 762 C CA . GLY A 1 95 ? 6.510 -1.215 0.157 1.00 94.31 95 GLY A CA 1
ATOM 763 C C . GLY A 1 95 ? 5.494 -0.397 -0.650 1.00 94.31 95 GLY A C 1
ATOM 764 O O . GLY A 1 95 ? 5.454 -0.525 -1.872 1.00 94.31 95 GLY A O 1
ATOM 765 N N . LEU A 1 96 ? 4.663 0.426 0.000 1.00 95.56 96 LEU A N 1
ATOM 766 C CA . LEU A 1 96 ? 3.679 1.283 -0.675 1.00 95.56 96 LEU A CA 1
ATOM 767 C C . LEU A 1 96 ? 4.209 2.675 -1.025 1.00 95.56 96 LEU A C 1
ATOM 769 O O . LEU A 1 96 ? 3.676 3.317 -1.932 1.00 95.56 96 LEU A O 1
ATOM 773 N N . VAL A 1 97 ? 5.219 3.152 -0.299 1.00 96.38 97 VAL A N 1
ATOM 774 C CA . VAL A 1 97 ? 5.722 4.526 -0.397 1.00 96.38 97 VAL A CA 1
ATOM 775 C C . VAL A 1 97 ? 7.232 4.570 -0.559 1.00 96.38 97 VAL A C 1
ATOM 777 O O . VAL A 1 97 ? 7.934 3.637 -0.170 1.00 96.38 97 VAL A O 1
ATOM 780 N N . ASN A 1 98 ? 7.725 5.683 -1.091 1.00 95.06 98 ASN A N 1
ATOM 781 C CA . ASN A 1 98 ? 9.125 6.069 -1.014 1.00 95.06 98 ASN A CA 1
ATOM 782 C C . ASN A 1 98 ? 9.261 7.529 -0.569 1.00 95.06 98 ASN A C 1
ATOM 784 O O . ASN A 1 98 ? 8.275 8.269 -0.503 1.00 95.06 98 ASN A O 1
ATOM 788 N N . ILE A 1 99 ? 10.495 7.924 -0.265 1.00 94.75 99 ILE A N 1
ATOM 789 C CA . ILE A 1 99 ? 10.851 9.322 -0.052 1.00 94.75 99 ILE A CA 1
ATOM 790 C C . ILE A 1 99 ? 11.820 9.746 -1.146 1.00 94.75 99 ILE A C 1
ATOM 792 O O . ILE A 1 99 ? 12.907 9.184 -1.275 1.00 94.75 99 ILE A O 1
ATOM 796 N N . GLU A 1 100 ? 11.442 10.785 -1.880 1.00 91.62 100 GLU A N 1
ATOM 797 C CA . GLU A 1 100 ? 12.268 11.431 -2.895 1.00 91.62 100 GLU A CA 1
ATOM 798 C C . GLU A 1 100 ? 12.236 12.941 -2.666 1.00 91.62 100 GLU A C 1
ATOM 800 O O . GLU A 1 100 ? 11.164 13.534 -2.586 1.00 91.62 100 GLU A O 1
ATOM 805 N N . ASN A 1 101 ? 13.403 13.583 -2.547 1.00 91.56 101 ASN A N 1
ATOM 806 C CA . ASN A 1 101 ? 13.520 15.039 -2.365 1.00 91.56 101 ASN A CA 1
ATOM 807 C C . ASN A 1 101 ? 12.664 15.602 -1.209 1.00 91.56 101 ASN A C 1
ATOM 809 O O . ASN A 1 101 ? 11.995 16.618 -1.369 1.00 91.56 101 ASN A O 1
ATOM 813 N N . LEU A 1 102 ? 12.666 14.926 -0.051 1.00 92.12 102 LEU A N 1
ATOM 814 C CA . LEU A 1 102 ? 11.833 15.261 1.121 1.00 92.12 102 LEU A CA 1
ATOM 815 C C . LEU A 1 102 ? 10.317 15.178 0.867 1.00 92.12 102 LEU A C 1
ATOM 817 O O . LEU A 1 102 ? 9.519 15.704 1.645 1.00 92.12 102 LEU A O 1
ATOM 821 N N . GLN A 1 103 ? 9.903 14.493 -0.197 1.00 94.12 103 GLN A N 1
ATOM 822 C CA . GLN A 1 103 ? 8.507 14.220 -0.499 1.00 94.12 103 GLN A CA 1
ATOM 823 C C . GLN A 1 103 ? 8.223 12.736 -0.305 1.00 94.12 103 GLN A C 1
ATOM 825 O O . GLN A 1 103 ? 8.872 11.882 -0.904 1.00 94.12 103 GLN A O 1
ATOM 830 N N . LEU A 1 104 ? 7.229 12.438 0.521 1.00 95.25 104 LEU A N 1
ATOM 831 C CA . LEU A 1 104 ? 6.650 11.113 0.649 1.00 95.25 104 LEU A CA 1
ATOM 832 C C . LEU A 1 104 ? 5.693 10.885 -0.526 1.00 95.25 104 LEU A C 1
ATOM 834 O O . LEU A 1 104 ? 4.755 11.667 -0.704 1.00 95.25 104 LEU A O 1
ATOM 838 N N . LYS A 1 105 ? 5.923 9.832 -1.316 1.00 95.88 105 LYS A N 1
ATOM 839 C CA . LYS A 1 105 ? 5.136 9.509 -2.519 1.00 95.88 105 LYS A CA 1
ATOM 840 C C . LYS A 1 105 ? 4.742 8.042 -2.555 1.00 95.88 105 LYS A C 1
ATOM 842 O O . LYS A 1 105 ? 5.397 7.201 -1.946 1.00 95.88 105 LYS A O 1
ATOM 847 N N . LEU A 1 106 ? 3.675 7.731 -3.289 1.00 96.00 106 LEU A N 1
ATOM 848 C CA . LEU A 1 106 ? 3.300 6.347 -3.585 1.00 96.00 106 LEU A CA 1
ATOM 849 C C . LEU A 1 106 ? 4.257 5.744 -4.617 1.00 96.00 106 LEU A C 1
ATOM 851 O O . LEU A 1 106 ? 4.595 6.384 -5.606 1.00 96.00 106 LEU A O 1
ATOM 855 N N . LEU A 1 107 ? 4.618 4.476 -4.428 1.00 94.56 107 LEU A N 1
ATOM 856 C CA . LEU A 1 107 ? 5.407 3.703 -5.397 1.00 94.56 107 LEU A CA 1
ATOM 857 C C . LEU A 1 107 ? 4.586 3.209 -6.598 1.00 94.56 107 LEU A C 1
ATOM 859 O O . LEU A 1 107 ? 5.141 2.671 -7.553 1.00 94.56 107 LEU A O 1
ATOM 863 N N . THR A 1 108 ? 3.260 3.331 -6.538 1.00 89.94 108 THR A N 1
ATOM 864 C CA . THR A 1 108 ? 2.341 2.747 -7.520 1.00 89.94 108 THR A CA 1
ATOM 865 C C . THR A 1 108 ? 1.404 3.813 -8.070 1.00 89.94 108 THR A C 1
ATOM 867 O O . THR A 1 108 ? 0.822 4.560 -7.283 1.00 89.94 108 THR A O 1
ATOM 870 N N . ASP A 1 109 ? 1.148 3.793 -9.379 1.00 88.00 109 ASP A N 1
ATOM 871 C CA . ASP A 1 109 ? 0.231 4.736 -10.043 1.00 88.00 109 ASP A CA 1
ATOM 872 C C . ASP A 1 109 ? -1.223 4.640 -9.550 1.00 88.00 109 ASP A C 1
ATOM 874 O O . ASP A 1 109 ? -1.996 5.585 -9.684 1.00 88.00 109 ASP A O 1
ATOM 878 N N . TYR A 1 110 ? -1.631 3.467 -9.055 1.00 94.00 110 TYR A N 1
ATOM 879 C CA . TYR A 1 110 ? -3.023 3.183 -8.710 1.00 94.00 110 TYR A CA 1
ATOM 880 C C . TYR A 1 110 ? -3.121 2.402 -7.400 1.00 94.00 110 TYR A C 1
ATOM 882 O O . TYR A 1 110 ? -3.530 1.237 -7.368 1.00 94.00 110 TYR A O 1
ATOM 890 N N . CYS A 1 111 ? -2.703 3.054 -6.314 1.00 96.25 111 CYS A N 1
ATOM 891 C CA . CYS A 1 111 ? -2.915 2.557 -4.960 1.00 96.25 111 CYS A CA 1
ATOM 892 C C . CYS A 1 111 ? -4.388 2.734 -4.570 1.00 96.25 111 CYS A C 1
ATOM 894 O O . CYS A 1 111 ? -5.001 3.767 -4.845 1.00 96.25 111 CYS A O 1
ATOM 896 N N . GLN A 1 112 ? -4.965 1.729 -3.919 1.00 96.94 112 GLN A N 1
ATOM 897 C CA . GLN A 1 112 ? -6.298 1.822 -3.339 1.00 96.94 112 GLN A CA 1
ATOM 898 C C . GLN A 1 112 ? -6.299 1.345 -1.893 1.00 96.94 112 GLN A C 1
ATOM 900 O O . GLN A 1 112 ? -5.710 0.318 -1.562 1.00 96.94 112 GLN A O 1
ATOM 905 N N . CYS A 1 113 ? -7.050 2.063 -1.063 1.00 97.50 113 CYS A N 1
ATOM 906 C CA . CYS A 1 113 ? -7.284 1.755 0.341 1.00 97.50 113 CYS A CA 1
ATOM 907 C C . CYS A 1 113 ? -8.668 1.128 0.534 1.00 97.50 113 CYS A C 1
ATOM 909 O O . CYS A 1 113 ? -9.660 1.615 -0.022 1.00 97.50 113 CYS A O 1
ATOM 911 N N . LYS A 1 114 ? -8.757 0.059 1.331 1.00 97.56 114 LYS A N 1
ATOM 912 C CA . LYS A 1 114 ? -10.014 -0.626 1.673 1.00 97.56 114 LYS A CA 1
ATOM 913 C C . LYS A 1 114 ? -10.025 -1.041 3.144 1.00 97.56 114 LYS A C 1
ATOM 915 O O . LYS A 1 114 ? -8.985 -1.317 3.732 1.00 97.56 114 LYS A O 1
ATOM 920 N N . ILE A 1 115 ? -11.221 -1.097 3.721 1.00 97.56 115 ILE A N 1
ATOM 921 C CA . ILE A 1 115 ? -11.465 -1.618 5.069 1.00 97.56 115 ILE A CA 1
ATOM 922 C C . ILE A 1 115 ? -12.209 -2.941 4.904 1.00 97.56 115 ILE A C 1
ATOM 924 O O . ILE A 1 115 ? -13.221 -2.995 4.202 1.00 97.56 115 ILE A O 1
ATOM 928 N N . LEU A 1 116 ? -11.683 -4.011 5.493 1.00 96.31 116 LEU A N 1
ATOM 929 C CA . LEU A 1 116 ? -12.291 -5.338 5.445 1.00 96.31 116 LEU A CA 1
ATOM 930 C C . LEU A 1 116 ? -13.402 -5.480 6.505 1.00 96.31 116 LEU A C 1
ATOM 932 O O . LEU A 1 116 ? -13.387 -4.764 7.507 1.00 96.31 116 LEU A O 1
ATOM 936 N N . PRO A 1 117 ? -14.354 -6.424 6.345 1.00 94.44 117 PRO A N 1
ATOM 937 C CA . PRO A 1 117 ? -15.427 -6.648 7.326 1.00 94.44 117 PRO A CA 1
ATOM 938 C C . PRO A 1 117 ? -14.953 -7.072 8.723 1.00 94.44 117 PRO A C 1
ATOM 940 O O . PRO A 1 117 ? -15.701 -6.962 9.688 1.00 94.44 117 PRO A O 1
ATOM 943 N N . ASP A 1 118 ? -13.724 -7.576 8.838 1.00 93.12 118 ASP A N 1
ATOM 944 C CA . ASP A 1 118 ? -13.083 -7.900 10.115 1.00 93.12 118 ASP A CA 1
ATOM 945 C C . ASP A 1 118 ? -12.382 -6.692 10.767 1.00 93.12 118 ASP A C 1
ATOM 947 O O . ASP A 1 118 ? -11.759 -6.838 11.817 1.00 93.12 118 ASP A O 1
ATOM 951 N N . GLY A 1 119 ? -12.486 -5.504 10.163 1.00 94.88 119 GLY A N 1
ATOM 952 C CA . GLY A 1 119 ? -11.911 -4.255 10.658 1.00 94.88 119 GLY A CA 1
ATOM 953 C C . GLY A 1 119 ? -10.467 -4.001 10.226 1.00 94.88 119 GLY A C 1
ATOM 954 O O . GLY A 1 119 ? -9.928 -2.943 10.551 1.00 94.88 119 GLY A O 1
ATOM 955 N N . ARG A 1 120 ? -9.826 -4.917 9.484 1.00 97.25 120 ARG A N 1
ATOM 956 C CA . ARG A 1 120 ? -8.463 -4.689 8.981 1.00 97.25 120 ARG A CA 1
ATOM 957 C C . ARG A 1 120 ? -8.441 -3.599 7.908 1.00 97.25 120 ARG A C 1
ATOM 959 O O . ARG A 1 120 ? -9.263 -3.592 6.989 1.00 97.25 120 ARG A O 1
ATOM 966 N N . PHE A 1 121 ? -7.443 -2.727 7.994 1.00 98.31 121 PHE A N 1
ATOM 967 C CA . PHE A 1 121 ? -7.129 -1.728 6.979 1.00 98.31 121 PHE A CA 1
ATOM 968 C C . PHE A 1 121 ? -6.120 -2.312 5.993 1.00 98.31 121 PHE A C 1
ATOM 970 O O . PHE A 1 121 ? -5.076 -2.817 6.404 1.00 98.31 121 PHE A O 1
ATOM 977 N N . VAL A 1 122 ? -6.423 -2.258 4.697 1.00 98.06 122 VAL A N 1
ATOM 978 C CA . VAL A 1 122 ? -5.535 -2.776 3.651 1.00 98.06 122 VAL A CA 1
ATOM 979 C C . VAL A 1 122 ? -5.329 -1.758 2.544 1.00 98.06 122 VAL A C 1
ATOM 981 O O . VAL A 1 122 ? -6.250 -1.015 2.189 1.00 98.06 122 VAL A O 1
ATOM 984 N N . ALA A 1 123 ? -4.130 -1.751 1.969 1.00 97.81 123 ALA A N 1
ATOM 985 C CA . ALA A 1 123 ? -3.830 -0.962 0.785 1.00 97.81 123 ALA A CA 1
ATOM 986 C C . ALA A 1 123 ? -2.894 -1.705 -0.171 1.00 97.81 123 ALA A C 1
ATOM 988 O O . ALA A 1 123 ? -2.064 -2.521 0.234 1.00 97.81 123 ALA A O 1
ATOM 989 N N . GLY A 1 124 ? -3.042 -1.427 -1.462 1.00 96.69 124 GLY A N 1
ATOM 990 C CA . GLY A 1 124 ? -2.192 -2.015 -2.487 1.00 96.69 124 GLY A CA 1
ATOM 991 C C . GLY A 1 124 ? -2.494 -1.504 -3.887 1.00 96.69 124 GLY A C 1
ATOM 992 O O . GLY A 1 124 ? -3.490 -0.820 -4.125 1.00 96.69 124 GLY A O 1
ATOM 993 N N . GLU A 1 125 ? -1.615 -1.874 -4.813 1.00 94.31 125 GLU A N 1
ATOM 994 C CA . GLU A 1 125 ? -1.764 -1.633 -6.247 1.00 94.31 125 GLU A CA 1
ATOM 995 C C . GLU A 1 125 ? -3.021 -2.326 -6.797 1.00 94.31 125 GLU A C 1
ATOM 997 O O . GLU A 1 125 ? -3.321 -3.473 -6.447 1.00 94.31 125 GLU A O 1
ATOM 1002 N N . ASN A 1 126 ? -3.769 -1.627 -7.656 1.00 96.62 126 ASN A N 1
ATOM 1003 C CA . ASN A 1 126 ? -4.980 -2.183 -8.257 1.00 96.62 126 ASN A CA 1
ATOM 1004 C C . ASN A 1 126 ? -5.201 -1.830 -9.739 1.00 96.62 126 ASN A C 1
ATOM 1006 O O . ASN A 1 126 ? -6.321 -1.967 -10.228 1.00 96.62 126 ASN A O 1
ATOM 1010 N N . LYS A 1 127 ? -4.178 -1.391 -10.481 1.00 94.19 127 LYS A N 1
ATOM 1011 C CA . LYS A 1 127 ? -4.281 -1.113 -11.930 1.00 94.19 127 LYS A CA 1
ATOM 1012 C C . LYS A 1 127 ? -4.703 -2.370 -12.690 1.00 94.19 127 LYS A C 1
ATOM 1014 O O . LYS A 1 127 ? -5.471 -2.296 -13.640 1.00 94.19 127 LYS A O 1
ATOM 1019 N N . SER A 1 128 ? -4.229 -3.530 -12.235 1.00 94.00 128 SER A N 1
ATOM 1020 C CA . SER A 1 128 ? -4.563 -4.850 -12.788 1.00 94.00 128 SER A CA 1
ATOM 1021 C C . SER A 1 128 ? -5.834 -5.492 -12.204 1.00 94.00 128 SER A C 1
ATOM 1023 O O . SER A 1 128 ? -6.205 -6.591 -12.610 1.00 94.00 128 SER A O 1
ATOM 1025 N N . GLY A 1 129 ? -6.495 -4.863 -11.224 1.00 95.44 129 GLY A N 1
ATOM 1026 C CA . GLY A 1 129 ? -7.598 -5.487 -10.479 1.00 95.44 129 GLY A CA 1
ATOM 1027 C C . GLY A 1 129 ? -7.151 -6.516 -9.425 1.00 95.44 129 GLY A C 1
ATOM 1028 O O . GLY A 1 129 ? -7.986 -7.247 -8.875 1.00 95.44 129 GLY A O 1
ATOM 1029 N N . ARG A 1 130 ? -5.843 -6.609 -9.138 1.00 95.12 130 ARG A N 1
ATOM 1030 C CA . ARG A 1 130 ? -5.265 -7.595 -8.211 1.00 95.12 130 ARG A CA 1
ATOM 1031 C C . ARG A 1 130 ? -5.781 -7.440 -6.782 1.00 95.12 130 ARG A C 1
ATOM 1033 O O . ARG A 1 130 ? -6.184 -8.441 -6.186 1.00 95.12 130 ARG A O 1
ATOM 1040 N N . LEU A 1 131 ? -5.840 -6.212 -6.259 1.00 96.62 131 LEU A N 1
ATOM 1041 C CA . LEU A 1 131 ? -6.417 -5.935 -4.941 1.00 96.62 131 LEU A CA 1
ATOM 1042 C C . LEU A 1 131 ? -7.899 -6.319 -4.901 1.00 96.62 131 LEU A C 1
ATOM 1044 O O . LEU A 1 131 ? -8.317 -7.022 -3.985 1.00 96.62 131 LEU A O 1
ATOM 1048 N N . THR A 1 132 ? -8.687 -5.918 -5.906 1.00 97.12 132 THR A N 1
ATOM 1049 C CA . THR A 1 132 ? -10.118 -6.268 -5.979 1.00 97.12 132 THR A CA 1
ATOM 1050 C C . THR A 1 132 ? -10.321 -7.784 -5.958 1.00 97.12 132 THR A C 1
ATOM 1052 O O . THR A 1 132 ? -11.163 -8.297 -5.221 1.00 97.12 132 THR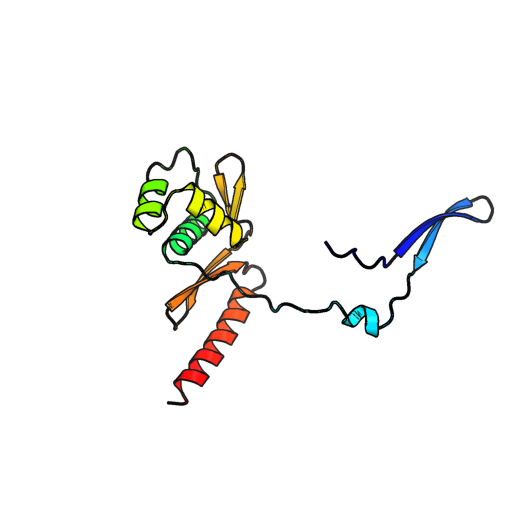 A O 1
ATOM 1055 N N . THR A 1 133 ? -9.514 -8.518 -6.725 1.00 96.56 133 THR A N 1
ATOM 1056 C CA . THR A 1 133 ? -9.568 -9.984 -6.775 1.00 96.56 133 THR A CA 1
ATOM 1057 C C . THR A 1 133 ? -9.230 -10.608 -5.423 1.00 96.56 133 THR A C 1
ATOM 1059 O O .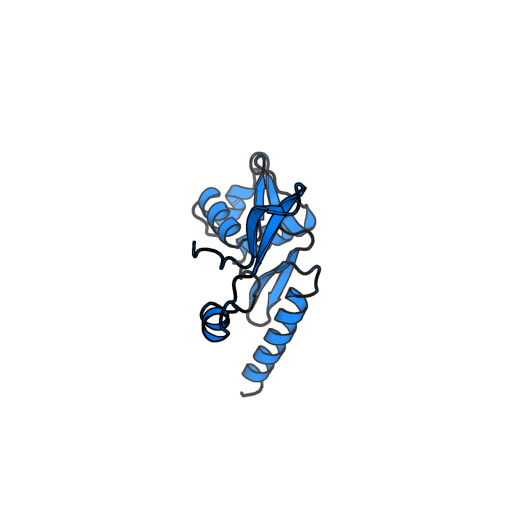 THR A 1 133 ? -9.921 -11.527 -4.980 1.00 96.56 133 THR A O 1
ATOM 1062 N N . TRP A 1 134 ? -8.191 -10.108 -4.751 1.00 96.75 134 TRP A N 1
ATOM 1063 C CA . TRP A 1 134 ? -7.806 -10.580 -3.421 1.00 96.75 134 TRP A CA 1
ATOM 1064 C C . TRP A 1 134 ? -8.911 -10.318 -2.386 1.00 96.75 134 TRP A C 1
ATOM 1066 O O . TRP A 1 134 ? -9.303 -11.238 -1.671 1.00 96.75 134 TRP A O 1
ATOM 1076 N N . ILE A 1 135 ? -9.501 -9.117 -2.379 1.00 96.94 135 ILE A N 1
ATOM 1077 C CA . ILE A 1 135 ? -10.601 -8.758 -1.468 1.00 96.94 135 ILE A CA 1
ATOM 1078 C C . ILE A 1 135 ? -11.811 -9.668 -1.677 1.00 96.94 135 ILE A C 1
ATOM 1080 O O . ILE A 1 135 ? -12.372 -10.165 -0.705 1.00 96.94 135 ILE A O 1
ATOM 1084 N N . ASN A 1 136 ? -12.201 -9.937 -2.925 1.00 96.00 136 ASN A N 1
ATOM 1085 C CA . ASN A 1 136 ? -13.333 -10.823 -3.207 1.00 96.00 136 ASN A CA 1
ATOM 1086 C C . ASN A 1 136 ? -13.119 -12.231 -2.629 1.00 96.00 136 ASN A C 1
ATOM 1088 O O . ASN A 1 136 ? -14.051 -12.808 -2.069 1.00 96.00 136 ASN A O 1
ATOM 1092 N N . LYS A 1 137 ? -11.890 -12.763 -2.701 1.00 94.81 137 LYS A N 1
ATOM 1093 C CA . LYS A 1 137 ? -11.540 -14.047 -2.071 1.00 94.81 137 LYS A CA 1
ATOM 1094 C C . LYS A 1 137 ? -11.651 -13.976 -0.546 1.00 94.81 137 LYS A C 1
ATOM 1096 O O . LYS A 1 137 ? -12.215 -14.884 0.059 1.00 94.81 137 LYS A O 1
ATOM 1101 N N . GLU A 1 138 ? -11.163 -12.904 0.076 1.00 95.19 138 GLU A N 1
ATOM 1102 C CA . GLU A 1 138 ? -11.269 -12.716 1.530 1.00 95.19 138 GLU A CA 1
ATOM 1103 C C . GLU A 1 138 ? -12.725 -12.565 2.000 1.00 95.19 138 GLU A C 1
ATOM 1105 O O . GLU A 1 138 ? -13.092 -13.106 3.042 1.00 95.19 138 GLU A O 1
ATOM 1110 N N . LEU A 1 139 ? -13.588 -11.910 1.214 1.00 94.94 139 LEU A N 1
ATOM 1111 C CA . LEU A 1 139 ? -15.018 -11.789 1.516 1.00 94.94 139 LEU A CA 1
ATOM 1112 C C . LEU A 1 139 ? -15.735 -13.146 1.511 1.00 94.94 139 LEU A C 1
ATOM 1114 O O . LEU A 1 139 ? -16.593 -13.377 2.364 1.00 94.94 139 LEU A O 1
ATOM 1118 N N . VAL A 1 140 ? -15.389 -14.045 0.582 1.00 95.44 140 VAL A N 1
ATOM 1119 C CA . VAL A 1 140 ? -15.930 -15.416 0.558 1.00 95.44 140 VAL A CA 1
ATOM 1120 C C . VAL A 1 140 ? -15.518 -16.167 1.824 1.00 95.44 140 VAL A C 1
ATOM 1122 O O . VAL A 1 140 ? -16.391 -16.639 2.551 1.00 95.44 140 VAL A O 1
ATOM 1125 N N . LYS A 1 141 ? -14.220 -16.166 2.159 1.00 93.75 141 LYS A N 1
ATOM 1126 C CA . LYS A 1 141 ? -13.703 -16.810 3.381 1.00 93.75 141 LYS A CA 1
ATOM 1127 C C . LYS A 1 141 ? -14.362 -16.264 4.648 1.00 93.75 141 LYS A C 1
ATOM 1129 O O . LYS A 1 141 ? -14.704 -17.020 5.556 1.00 93.75 141 LYS A O 1
ATOM 1134 N N . TYR A 1 142 ? -14.553 -14.945 4.722 1.00 93.69 142 TYR A N 1
ATOM 1135 C CA . TYR A 1 142 ? -15.218 -14.307 5.856 1.00 93.69 142 TYR A CA 1
ATOM 1136 C C . TYR A 1 142 ? -16.669 -14.786 5.995 1.00 93.69 142 TYR A C 1
ATOM 1138 O O . TYR A 1 142 ? -17.101 -15.102 7.101 1.00 93.69 142 TYR A O 1
ATOM 1146 N N . ARG A 1 143 ? -17.425 -14.879 4.894 1.00 93.12 143 ARG A N 1
ATOM 1147 C CA . ARG A 1 143 ? -18.814 -15.375 4.918 1.00 93.12 143 ARG A CA 1
ATOM 1148 C C . ARG A 1 143 ? -18.889 -16.836 5.337 1.00 93.12 143 ARG A C 1
ATOM 1150 O O . ARG A 1 143 ? -19.694 -17.162 6.197 1.00 93.12 143 ARG A O 1
ATOM 1157 N N . GLU A 1 144 ? -18.033 -17.694 4.791 1.00 93.62 144 GLU A N 1
ATOM 1158 C CA . GLU A 1 144 ? -17.972 -19.113 5.166 1.00 93.62 144 GLU A CA 1
ATOM 1159 C C . GLU A 1 144 ? -17.702 -19.281 6.665 1.00 93.62 144 GLU A C 1
ATOM 1161 O O . GLU A 1 144 ? -18.415 -20.011 7.345 1.00 93.62 144 GLU A O 1
ATOM 1166 N N . LYS A 1 145 ? -16.750 -18.522 7.218 1.00 90.50 145 LYS A N 1
ATOM 1167 C CA . LYS A 1 145 ? -16.438 -18.559 8.654 1.00 90.50 145 LYS A CA 1
ATOM 1168 C C . LYS A 1 145 ? -17.597 -18.092 9.544 1.00 90.50 145 LYS A C 1
ATOM 1170 O O . LYS A 1 145 ? -17.720 -18.569 10.670 1.00 90.50 145 LYS A O 1
ATOM 1175 N N . ASN A 1 146 ? -18.415 -17.150 9.072 1.00 86.38 146 ASN A N 1
ATOM 1176 C CA . ASN A 1 146 ? -19.524 -16.580 9.845 1.00 86.38 146 ASN A CA 1
ATOM 1177 C C . ASN A 1 146 ? -20.877 -17.276 9.607 1.00 86.38 146 ASN A C 1
ATOM 1179 O O . ASN A 1 146 ? -21.753 -17.143 10.451 1.00 86.38 146 ASN A O 1
ATOM 1183 N N . ASN A 1 147 ? -21.036 -18.042 8.522 1.00 78.69 147 ASN A N 1
ATOM 1184 C CA . ASN A 1 147 ? -22.226 -18.861 8.243 1.00 78.69 147 ASN A CA 1
ATOM 1185 C C . ASN A 1 147 ? -22.168 -20.260 8.887 1.00 78.69 147 ASN A C 1
ATOM 1187 O O . ASN A 1 147 ? -23.149 -20.994 8.844 1.00 78.69 147 ASN A O 1
ATOM 1191 N N . VAL A 1 148 ? -21.024 -20.647 9.458 1.00 61.44 148 VAL A N 1
ATOM 1192 C CA . VAL A 1 148 ? -20.831 -21.909 10.201 1.00 61.44 148 VAL A CA 1
ATOM 1193 C C . VAL A 1 148 ? -21.111 -21.708 11.708 1.00 61.44 148 VAL A C 1
ATOM 1195 O O . VAL A 1 148 ? -20.619 -22.453 12.551 1.00 61.44 148 VAL A O 1
ATOM 1198 N N . LYS A 1 149 ? -21.897 -20.687 12.070 1.00 46.50 149 LYS A N 1
ATOM 1199 C CA . LYS A 1 149 ? -22.327 -20.396 13.445 1.00 46.50 149 LYS A CA 1
ATOM 1200 C C . LYS A 1 149 ? -23.838 -20.433 13.582 1.00 46.50 149 LYS A C 1
ATOM 1202 O O . LYS A 1 149 ? -24.512 -19.899 12.678 1.00 46.50 149 LYS A O 1
#

Sequence (149 aa):
MQPTNRFLDCRVQTLDELKGWKYNHIVISDKKLKANTESLDWQPAILDKTQFAIIVKLCEKGEINLETDKNLENFVTEGGYTSLVDFIEKLTATGLVNIENLQLKLLTDYCQCKILPDGRFVAGENKSGRLTTWINKELVKYREKNNVK

pLDDT: mean 89.43, std 11.3, range [41.81, 98.31]

Foldseek 3Di:
DPDDDDQWDWDWDADPNDIDIDIDGDDDDPCRVPVPPPPDDDDFQWDDPLLLVVVVVCQVVQKDQQPPPPCNFVSVVVVVDPTPVRVQVVSVVSVQWDDDPSIIGGPEPAKDWDAAPVRIIGIDHCPVPSNVVVNVVVVVVVCVVVVVD

Radius of gyration: 23.29 Å; chains: 1; bounding box: 58×53×60 Å

Secondary structure (DSSP, 8-state):
-PPP---EEEEEEEETTEEEEEEEE-PPPHHHHHTT-------PEEE-HHHHHHHHHHHHHSEEETTT-TTHHHHHHHTT-S-HHHHHHHHHHTTSEEEETTEEEESSTTEEEEE-TTS-EEEEE-TTSHHHHHHHHHHHHHHHHHH--

Organism: NCBI:txid2596891